Protein AF-A0A2D7XFM3-F1 (afdb_monomer)

Foldseek 3Di:
DDADFCCPAPLNVLCVVFPVVLCVVRRRDGDDPVNLVVSLVVLVVDPDDPVSSVVSVVSSVVSHVVNVVVVVVVVVVCVPDCPVVVVVLVVLVVVLVVLVVVVCCVPPVVVDDDDPVRCVVSVVVNVVSVVCNVVSCCVVVNPDDPDD

pLDDT: mean 82.54, std 11.64, range [36.56, 93.06]

Radius of gyration: 26.4 Å; Cα contacts (8 Å, |Δi|>4): 90; chains: 1; bounding box: 52×31×71 Å

Mean predicted aligned error: 12.34 Å

Sequence (148 aa):
MMKKKFRETKVGKFLSEKAPDILNVAGELLPDAGLLGAVSKMIDESKLTPEDKAQAHAQLVELYNLEVEDRKSARLMYSSDSTVQKILATVFTIAYFALSFIMFKYFVEEDIDLGEFEISFISTIFGAMSAKVNTVVDFFFGGSAKKE
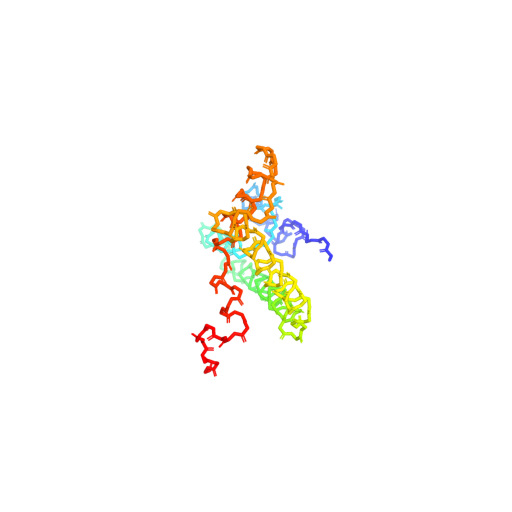
Secondary structure (DSSP, 8-state):
-PPPPGGGSHHHHHHHHH-HHHHHHHTTS---HHHHHHHHHHHHHS---HHHHHHHHHHHHHHHHHHHHHHHHHHHHHHS--HHHHHHHHHHHHHHHHHHHHHHHHHTS--S---HHHHHHHHHHHHHHHHHHHHHHHHHHT-S----

Solvent-accessible surface area (backbone atoms only — not comparable to full-atom values): 8518 Å² total; per-residue (Å²): 130,87,81,63,36,28,41,76,35,75,47,29,49,56,32,54,79,73,38,47,72,59,43,74,75,46,19,85,40,63,74,40,77,67,52,52,55,51,51,51,53,53,52,72,74,42,91,60,52,76,67,58,42,53,53,47,50,56,42,47,50,55,53,48,51,53,46,52,48,52,53,48,50,58,52,49,67,56,69,76,56,54,60,65,58,50,50,54,46,48,53,50,50,54,52,50,53,53,54,50,49,53,48,44,36,37,78,72,65,62,78,51,91,74,55,74,65,56,51,51,51,51,51,50,52,51,57,63,48,57,81,45,44,65,63,46,49,30,68,76,73,58,62,86,70,81,87,125

Structure (mmCIF, N/CA/C/O backbone):
data_AF-A0A2D7XFM3-F1
#
_entry.id   AF-A0A2D7XFM3-F1
#
loop_
_atom_site.group_PDB
_atom_site.id
_atom_site.type_symbol
_atom_site.label_atom_id
_atom_site.label_alt_id
_atom_site.label_comp_id
_atom_site.label_asym_id
_atom_site.label_entity_id
_atom_site.label_seq_id
_atom_site.pdbx_PDB_ins_code
_atom_site.Cartn_x
_atom_site.Cartn_y
_atom_site.Cartn_z
_atom_site.occupancy
_atom_site.B_iso_or_equiv
_atom_site.auth_seq_id
_atom_site.auth_comp_id
_atom_site.auth_asym_id
_atom_site.auth_atom_id
_atom_site.pdbx_PDB_model_num
ATOM 1 N N . MET A 1 1 ? -14.516 12.045 5.358 1.00 47.25 1 MET A N 1
ATOM 2 C CA . MET A 1 1 ? -14.615 12.761 6.653 1.00 47.25 1 MET A CA 1
ATOM 3 C C . MET A 1 1 ? -13.508 12.269 7.571 1.00 47.25 1 MET A C 1
ATOM 5 O O . MET A 1 1 ? -13.145 11.105 7.471 1.00 47.25 1 MET A O 1
ATOM 9 N N . MET A 1 2 ? -12.967 13.124 8.440 1.00 58.31 2 MET A N 1
ATOM 10 C CA . MET A 1 2 ? -11.969 12.713 9.435 1.00 58.31 2 MET A CA 1
ATOM 11 C C . MET A 1 2 ? -12.620 11.758 10.448 1.00 58.31 2 MET A C 1
ATOM 13 O O . MET A 1 2 ? -13.646 12.105 11.036 1.00 58.31 2 MET A O 1
ATOM 17 N N . LYS A 1 3 ? -12.071 10.545 10.613 1.00 75.19 3 LYS A N 1
ATOM 18 C CA . LYS A 1 3 ? -12.574 9.581 11.605 1.00 75.19 3 LYS A CA 1
ATOM 19 C C . LYS A 1 3 ? -12.341 10.151 13.004 1.00 75.19 3 LYS A C 1
ATOM 21 O O . LYS A 1 3 ? -11.241 10.602 13.314 1.00 7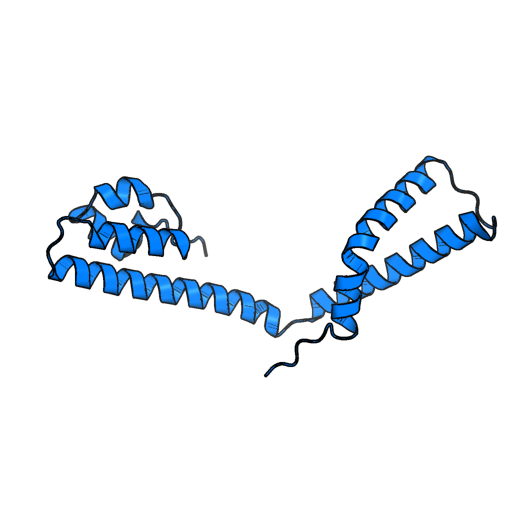5.19 3 LYS A O 1
ATOM 26 N N . LYS A 1 4 ? -13.392 10.158 13.825 1.00 86.50 4 LYS A N 1
ATOM 27 C CA . LYS A 1 4 ? -13.317 10.605 15.221 1.00 86.50 4 LYS A CA 1
ATOM 28 C C . LYS A 1 4 ? -12.485 9.616 16.033 1.00 86.50 4 LYS A C 1
ATOM 30 O O . LYS A 1 4 ? -12.529 8.414 15.763 1.00 86.50 4 LYS A O 1
ATOM 35 N N . LYS A 1 5 ? -11.758 10.116 17.031 1.00 90.56 5 LYS A N 1
ATOM 36 C CA . LYS A 1 5 ? -11.037 9.264 17.989 1.00 90.56 5 LYS A CA 1
ATOM 37 C C . LYS A 1 5 ? -12.025 8.407 18.775 1.00 90.56 5 LYS A C 1
ATOM 39 O O . LYS A 1 5 ? -13.166 8.821 18.990 1.00 90.56 5 LYS A O 1
ATOM 44 N N . PHE A 1 6 ? -11.592 7.241 19.247 1.00 90.62 6 PHE A N 1
ATOM 45 C CA . PHE A 1 6 ? -12.454 6.317 19.984 1.00 90.62 6 PHE A CA 1
ATOM 46 C C . PHE A 1 6 ? -13.135 6.990 21.185 1.00 90.62 6 PHE A C 1
ATOM 48 O O . PHE A 1 6 ? -14.339 6.829 21.370 1.00 90.62 6 PHE A O 1
ATOM 55 N N . ARG A 1 7 ? -12.415 7.835 21.936 1.00 90.38 7 ARG A N 1
ATOM 56 C CA . ARG A 1 7 ? -12.953 8.605 23.076 1.00 90.38 7 ARG A CA 1
ATOM 57 C C . ARG A 1 7 ? -14.143 9.505 22.719 1.00 90.38 7 ARG A C 1
ATOM 59 O O . ARG A 1 7 ? -14.991 9.769 23.564 1.00 90.38 7 ARG A O 1
ATOM 66 N N . GLU A 1 8 ? -14.228 9.972 21.479 1.00 88.81 8 GLU A N 1
ATOM 67 C CA . GLU A 1 8 ? -15.294 10.869 21.019 1.00 88.81 8 GLU A CA 1
ATOM 68 C C . GLU A 1 8 ? -16.554 10.120 20.557 1.00 88.81 8 GLU A C 1
ATOM 70 O O . GLU A 1 8 ? -17.591 10.743 20.302 1.00 88.81 8 GLU A O 1
ATOM 75 N N . THR A 1 9 ? -16.476 8.792 20.430 1.00 89.00 9 THR A N 1
ATOM 76 C CA . THR A 1 9 ? -17.603 7.940 20.031 1.00 89.00 9 THR A CA 1
ATOM 77 C C . THR A 1 9 ? -18.628 7.807 21.159 1.00 89.00 9 THR A C 1
ATOM 79 O O . THR A 1 9 ? -18.331 8.089 22.320 1.00 89.00 9 THR A O 1
ATOM 82 N N . LYS A 1 10 ? -19.852 7.364 20.836 1.00 87.94 10 LYS A N 1
ATOM 83 C CA . LYS A 1 10 ? -20.895 7.109 21.849 1.00 87.94 10 LYS A CA 1
ATOM 84 C C . LYS A 1 10 ? -20.390 6.137 22.926 1.00 87.94 10 LYS A C 1
ATOM 86 O O . LYS A 1 10 ? -20.479 6.451 24.109 1.00 87.94 10 LYS A O 1
ATOM 91 N N . VAL A 1 11 ? -19.766 5.035 22.495 1.00 88.25 11 VAL A N 1
ATOM 92 C CA . VAL A 1 11 ? -19.195 4.028 23.397 1.00 88.25 11 VAL A CA 1
ATOM 93 C C . VAL A 1 11 ? -17.985 4.558 24.158 1.00 88.25 11 VAL A C 1
ATOM 95 O O . VAL A 1 11 ? -17.855 4.298 25.347 1.00 88.25 11 VAL A O 1
ATOM 98 N N . GLY A 1 12 ? -17.143 5.379 23.526 1.00 88.00 12 GLY A N 1
ATOM 99 C CA . GLY A 1 12 ? -16.026 6.031 24.203 1.00 88.00 12 GLY A CA 1
ATOM 100 C C . GLY A 1 12 ? -16.488 6.947 25.333 1.00 88.00 12 GLY A C 1
ATOM 101 O O . GLY A 1 12 ? -15.967 6.862 26.440 1.00 88.00 12 GLY A O 1
ATOM 102 N N . LYS A 1 13 ? -17.521 7.763 25.097 1.00 89.69 13 LYS A N 1
ATOM 103 C CA . LYS A 1 13 ? -18.123 8.611 26.136 1.00 89.69 13 LYS A CA 1
ATOM 104 C C . LYS A 1 13 ? -18.764 7.784 27.249 1.00 89.69 13 LYS A C 1
ATOM 106 O O . LYS A 1 13 ? -18.538 8.081 28.415 1.00 89.69 13 LYS A O 1
ATOM 111 N N . PHE A 1 14 ? -19.484 6.717 26.910 1.00 88.62 14 PHE A N 1
ATOM 112 C CA . PHE A 1 14 ? -20.058 5.804 27.903 1.00 88.62 14 PHE A CA 1
ATOM 113 C C . PHE A 1 14 ? -18.979 5.160 28.792 1.00 88.62 14 PHE A C 1
ATOM 115 O O . PHE A 1 14 ? -19.081 5.157 30.018 1.00 88.62 14 PHE A O 1
ATOM 122 N N . LEU A 1 15 ? -17.890 4.683 28.184 1.00 87.75 15 LEU A N 1
ATOM 123 C CA . LEU A 1 15 ? -16.766 4.089 28.906 1.00 87.75 15 LEU A CA 1
ATOM 124 C C . LEU A 1 15 ? -15.934 5.124 29.674 1.00 87.75 15 LEU A C 1
ATOM 126 O O . LEU A 1 15 ? -15.258 4.751 30.625 1.00 87.75 15 LEU A O 1
ATOM 130 N N . SER A 1 16 ? -16.006 6.414 29.332 1.00 85.62 16 SER A N 1
ATOM 131 C CA . SER A 1 16 ? -15.302 7.469 30.076 1.00 85.62 16 SER A CA 1
ATOM 132 C C . SER A 1 16 ? -15.783 7.610 31.521 1.00 85.62 16 SER A C 1
ATOM 134 O O . SER A 1 16 ? -14.983 7.902 32.405 1.00 85.62 16 SER A O 1
ATOM 136 N N . GLU A 1 17 ? -17.068 7.345 31.765 1.00 84.44 17 GLU A N 1
ATOM 137 C CA . GLU A 1 17 ? -17.685 7.449 33.091 1.00 84.44 17 GLU A CA 1
ATOM 138 C C . GLU A 1 17 ? -17.566 6.143 33.884 1.00 84.44 17 GLU A C 1
ATOM 140 O O . GLU A 1 17 ? -17.455 6.157 35.108 1.00 84.44 17 GLU A O 1
ATOM 145 N N . LYS A 1 18 ? -17.601 5.005 33.184 1.00 85.44 18 LYS A N 1
ATOM 146 C CA . LYS A 1 18 ? -17.774 3.679 33.792 1.00 85.44 18 LYS A CA 1
ATOM 147 C C . LYS A 1 18 ? -16.502 2.826 33.806 1.00 85.44 18 LYS A C 1
ATOM 149 O O . LYS A 1 18 ? -16.348 1.978 34.680 1.00 85.44 18 LYS A O 1
ATOM 154 N N . ALA A 1 19 ? -15.600 3.033 32.849 1.00 86.12 19 ALA A N 1
ATOM 155 C CA . ALA A 1 19 ? -14.372 2.257 32.679 1.00 86.12 19 ALA A CA 1
ATOM 156 C C . ALA A 1 19 ? -13.231 3.124 32.094 1.00 86.12 19 ALA A C 1
ATOM 158 O O . ALA A 1 19 ? -12.786 2.892 30.961 1.00 86.12 19 ALA A O 1
ATOM 159 N N . PRO A 1 20 ? -12.731 4.121 32.852 1.00 86.31 20 PRO A N 1
ATOM 160 C CA . PRO A 1 20 ? -11.717 5.061 32.367 1.00 86.31 20 PRO A CA 1
ATOM 161 C C . PRO A 1 20 ? -10.403 4.372 31.965 1.00 86.31 20 PRO A C 1
ATOM 163 O O . PRO A 1 20 ? -9.727 4.835 31.047 1.00 86.31 20 PRO A O 1
ATOM 166 N N . ASP A 1 21 ? -10.076 3.227 32.572 1.00 87.88 21 ASP A N 1
ATOM 167 C CA . ASP A 1 21 ? -8.884 2.435 32.244 1.00 87.88 21 ASP A CA 1
ATOM 168 C C . ASP A 1 21 ? -8.874 1.966 30.782 1.00 87.88 21 ASP A C 1
ATOM 170 O O . ASP A 1 21 ? -7.834 1.983 30.123 1.00 87.88 21 ASP A O 1
ATOM 174 N N . ILE A 1 22 ? -10.046 1.632 30.229 1.00 87.25 22 ILE A N 1
ATOM 175 C CA . ILE A 1 22 ? -10.189 1.242 28.821 1.00 87.25 22 ILE A CA 1
ATOM 176 C C . ILE A 1 22 ? -9.910 2.447 27.912 1.00 87.25 22 ILE A C 1
ATOM 178 O O . ILE A 1 22 ? -9.243 2.321 26.884 1.00 87.25 22 ILE A O 1
ATOM 182 N N . LEU A 1 23 ? -10.357 3.644 28.305 1.00 88.25 23 LEU A N 1
ATOM 183 C CA . LEU A 1 23 ? -10.104 4.877 27.558 1.00 88.25 23 LEU A CA 1
ATOM 184 C C . LEU A 1 23 ? -8.666 5.387 27.645 1.00 88.25 23 LEU A C 1
ATOM 186 O O . LEU A 1 23 ? -8.245 6.128 26.751 1.00 88.25 23 LEU A O 1
ATOM 190 N N . ASN A 1 24 ? -7.925 5.024 28.685 1.00 87.00 24 ASN A N 1
ATOM 191 C CA . ASN A 1 24 ? -6.505 5.346 28.781 1.00 87.00 24 ASN A CA 1
ATOM 192 C C . ASN A 1 24 ? -5.689 4.564 27.744 1.00 87.00 24 ASN A C 1
ATOM 194 O O . ASN A 1 24 ? -4.711 5.087 27.218 1.00 87.00 24 ASN A O 1
ATOM 198 N N . VAL A 1 25 ? -6.130 3.350 27.401 1.00 86.25 25 VAL A N 1
ATOM 199 C CA . VAL A 1 25 ? -5.475 2.493 26.402 1.00 86.25 25 VAL A CA 1
ATOM 200 C C . VAL A 1 25 ? -5.981 2.781 24.986 1.00 86.25 25 VAL A C 1
ATOM 202 O O . VAL A 1 25 ? -5.189 2.936 24.061 1.00 86.25 25 VAL A O 1
ATOM 205 N N . ALA A 1 26 ? -7.299 2.870 24.802 1.00 87.88 26 ALA A N 1
ATOM 206 C CA . ALA A 1 26 ? -7.921 2.930 23.478 1.00 87.88 26 ALA A CA 1
ATOM 207 C C . ALA A 1 26 ? -8.314 4.345 23.020 1.00 87.88 26 ALA A C 1
ATOM 209 O O . ALA A 1 26 ? -8.598 4.553 21.844 1.00 87.88 26 ALA A O 1
ATOM 210 N N . GLY A 1 27 ? -8.373 5.327 23.925 1.00 85.88 27 GLY A N 1
ATOM 211 C CA . GLY A 1 27 ? -9.113 6.574 23.699 1.00 85.88 27 GLY A CA 1
ATOM 212 C C . GLY A 1 27 ? -8.592 7.466 22.572 1.00 85.88 27 GLY A C 1
ATOM 213 O O . GLY A 1 27 ? -9.398 8.096 21.886 1.00 85.88 27 GLY A O 1
ATOM 214 N N . GLU A 1 28 ? -7.275 7.511 22.368 1.00 89.12 28 GLU A N 1
ATOM 215 C CA . GLU A 1 28 ? -6.639 8.336 21.328 1.00 89.12 28 GLU A CA 1
ATOM 216 C C . GLU A 1 28 ? -6.597 7.653 19.954 1.00 89.12 28 GLU A C 1
ATOM 218 O O . GLU A 1 28 ? -6.321 8.308 18.946 1.00 89.12 28 GLU A O 1
ATOM 223 N N . LEU A 1 29 ? -6.875 6.349 19.907 1.00 89.69 29 LEU A N 1
ATOM 224 C CA . LEU A 1 29 ? -6.801 5.545 18.696 1.00 89.69 29 LEU A CA 1
ATOM 225 C C . LEU A 1 29 ? -8.073 5.691 17.855 1.00 89.69 29 LEU A C 1
ATOM 227 O O . LEU A 1 29 ? -9.147 6.067 18.337 1.00 89.69 29 LEU A O 1
ATOM 231 N N . LEU A 1 30 ? -7.941 5.403 16.562 1.00 87.56 30 LEU A N 1
ATOM 232 C CA . LEU A 1 30 ? -9.077 5.373 15.650 1.00 87.56 30 LEU A CA 1
ATOM 233 C C . LEU A 1 30 ? -9.854 4.061 15.820 1.00 87.56 30 LEU A C 1
ATOM 235 O O . LEU A 1 30 ? -9.230 3.016 15.992 1.00 87.56 30 LEU A O 1
ATOM 239 N N . PRO A 1 31 ? -11.196 4.093 15.738 1.00 85.50 31 PRO A N 1
ATOM 240 C CA . PRO A 1 31 ? -12.020 2.895 15.822 1.00 85.50 31 PRO A CA 1
ATOM 241 C C . PRO A 1 31 ? -11.843 2.047 14.559 1.00 85.50 31 PRO A C 1
ATOM 243 O O . PRO A 1 31 ? -12.531 2.247 13.558 1.00 85.50 31 PRO A O 1
ATOM 246 N N . ASP A 1 32 ? -10.888 1.124 14.604 1.00 86.81 32 ASP A N 1
ATOM 247 C CA . ASP A 1 32 ? -10.681 0.087 13.601 1.00 86.81 32 ASP A CA 1
ATOM 248 C C . ASP A 1 32 ? -11.067 -1.296 14.150 1.00 86.81 32 ASP A C 1
ATOM 250 O O . ASP A 1 32 ? -11.235 -1.496 15.354 1.00 86.81 32 ASP A O 1
ATOM 254 N N . ALA A 1 33 ? -11.231 -2.275 13.259 1.00 82.75 33 ALA A N 1
ATOM 255 C CA . ALA A 1 33 ? -11.629 -3.628 13.649 1.00 82.75 33 ALA A CA 1
ATOM 256 C C . ALA A 1 33 ? -10.713 -4.268 14.720 1.00 82.75 33 ALA A C 1
ATOM 258 O O . ALA A 1 33 ? -11.192 -5.056 15.536 1.00 82.75 33 ALA A O 1
ATOM 259 N N . GLY A 1 34 ? -9.417 -3.932 14.732 1.00 86.31 34 GLY A N 1
ATOM 260 C CA . GLY A 1 34 ? -8.463 -4.450 15.715 1.00 86.31 34 GLY A CA 1
ATOM 261 C C . GLY A 1 34 ? -8.694 -3.859 17.105 1.00 86.31 34 GLY A C 1
ATOM 262 O O . GLY A 1 34 ? -8.813 -4.599 18.083 1.00 86.31 34 GLY A O 1
ATOM 263 N N . LEU A 1 35 ? -8.831 -2.535 17.182 1.00 89.12 35 LEU A N 1
ATOM 264 C CA . LEU A 1 35 ? -9.123 -1.808 18.408 1.00 89.12 35 LEU A CA 1
ATOM 265 C C . LEU A 1 35 ? -10.472 -2.217 18.991 1.00 89.12 35 LEU A C 1
ATOM 267 O O . LEU A 1 35 ? -10.556 -2.495 20.182 1.00 89.12 35 LEU A O 1
ATOM 271 N N . LEU A 1 36 ? -11.522 -2.288 18.169 1.00 89.81 36 LEU A N 1
ATOM 272 C CA . LEU A 1 36 ? -12.862 -2.659 18.632 1.00 89.81 36 LEU A CA 1
ATOM 273 C C . LEU A 1 36 ? -12.881 -4.079 19.217 1.00 89.81 36 LEU A C 1
ATOM 275 O O . LEU A 1 36 ? -13.494 -4.303 20.260 1.00 89.81 36 LEU A O 1
ATOM 279 N N . GLY A 1 37 ? -12.149 -5.018 18.606 1.00 89.31 37 GLY A N 1
ATOM 280 C CA . GLY A 1 37 ? -11.979 -6.370 19.141 1.00 89.31 37 GLY A CA 1
ATOM 281 C C . GLY A 1 37 ? -11.194 -6.409 20.457 1.00 89.31 37 GLY A C 1
ATOM 282 O O . GLY A 1 37 ? -11.541 -7.173 21.358 1.00 89.31 37 GLY A O 1
ATOM 283 N N . ALA A 1 38 ? -10.164 -5.572 20.604 1.00 90.88 38 ALA A N 1
ATOM 284 C CA . ALA A 1 38 ? -9.423 -5.447 21.858 1.00 90.88 38 ALA A CA 1
ATOM 285 C C . ALA A 1 38 ? -10.290 -4.837 22.972 1.00 90.88 38 ALA A C 1
ATOM 287 O O . ALA A 1 38 ? -10.362 -5.391 24.066 1.00 90.88 38 ALA A O 1
ATOM 288 N N . VAL A 1 39 ? -11.013 -3.753 22.678 1.00 90.50 39 VAL A N 1
ATOM 289 C CA . VAL A 1 39 ? -11.913 -3.090 23.632 1.00 90.50 39 VAL A CA 1
ATOM 290 C C . VAL A 1 39 ? -13.050 -4.018 24.065 1.00 90.50 39 VAL A C 1
ATOM 292 O O . VAL A 1 39 ? -13.384 -4.035 25.246 1.00 90.50 39 VAL A O 1
ATOM 295 N N . SER A 1 40 ? -13.589 -4.842 23.159 1.00 90.56 40 SER A N 1
ATOM 296 C CA . SER A 1 40 ? -14.573 -5.883 23.495 1.00 90.56 40 SER A CA 1
ATOM 297 C C . SER A 1 40 ? -14.068 -6.799 24.613 1.00 90.56 40 SER A C 1
ATOM 299 O O . SER A 1 40 ? -14.759 -6.985 25.610 1.00 90.56 40 SER A O 1
ATOM 301 N N . LYS A 1 41 ? -12.835 -7.310 24.493 1.00 92.62 41 LYS A N 1
ATOM 302 C CA . LYS A 1 41 ? -12.229 -8.171 25.523 1.00 92.62 41 LYS A CA 1
ATOM 303 C C . LYS A 1 41 ? -12.005 -7.426 26.838 1.00 92.62 41 LYS A C 1
ATOM 305 O O . LYS A 1 41 ? -12.269 -7.964 27.907 1.00 92.62 41 LYS A O 1
ATOM 310 N N . MET A 1 42 ? -11.573 -6.166 26.768 1.00 90.06 42 MET A N 1
ATOM 311 C CA . MET A 1 42 ? -11.373 -5.339 27.963 1.00 90.06 42 MET A CA 1
ATOM 312 C C . MET A 1 42 ? -12.689 -5.058 28.702 1.00 90.06 42 MET A C 1
ATOM 314 O O . MET A 1 42 ? -12.701 -4.997 29.929 1.00 90.06 42 MET A O 1
ATOM 318 N N . ILE A 1 43 ? -13.808 -4.909 27.984 1.00 89.50 43 ILE A N 1
ATOM 319 C CA . ILE A 1 43 ? -15.141 -4.788 28.591 1.00 89.50 43 ILE A CA 1
ATOM 320 C C . ILE A 1 43 ? -15.527 -6.093 29.289 1.00 89.50 43 ILE A C 1
ATOM 322 O O . ILE A 1 43 ? -16.022 -6.048 30.418 1.00 89.50 43 ILE A O 1
ATOM 326 N N . ASP A 1 44 ? -15.261 -7.244 28.671 1.00 89.50 44 ASP A N 1
ATOM 327 C CA . ASP A 1 44 ? -15.553 -8.553 29.266 1.00 89.50 44 ASP A CA 1
ATOM 328 C C . ASP A 1 44 ? -14.790 -8.768 30.580 1.00 89.50 44 ASP A C 1
ATOM 330 O O . ASP A 1 44 ? -15.380 -9.210 31.569 1.00 89.50 44 ASP A O 1
ATOM 334 N N . GLU A 1 45 ? -13.521 -8.361 30.631 1.00 87.81 45 GLU A N 1
ATOM 335 C CA . GLU A 1 45 ? -12.645 -8.463 31.808 1.00 87.81 45 GLU A CA 1
ATOM 336 C C . GLU A 1 45 ? -12.881 -7.359 32.858 1.00 87.81 45 GLU A C 1
ATOM 338 O O . GLU A 1 45 ? -12.423 -7.460 33.999 1.00 87.81 45 GLU A O 1
ATOM 343 N N . SER A 1 46 ? -13.619 -6.303 32.507 1.00 87.44 46 SER A N 1
ATOM 344 C CA . SER A 1 46 ? -13.883 -5.179 33.408 1.00 87.44 46 SER A CA 1
ATOM 345 C C . SER A 1 46 ? -14.842 -5.533 34.555 1.00 87.44 46 SER A C 1
ATOM 347 O O . SER A 1 46 ? -15.639 -6.475 34.488 1.00 87.44 46 SER A O 1
ATOM 349 N N . LYS A 1 47 ? -14.824 -4.707 35.610 1.00 88.19 47 LYS A N 1
ATOM 350 C CA . LYS A 1 47 ? -15.721 -4.811 36.777 1.00 88.19 47 LYS A CA 1
ATOM 351 C C . LYS A 1 47 ? -17.099 -4.156 36.565 1.00 88.19 47 LYS A C 1
ATOM 353 O O . LYS A 1 47 ? -17.797 -3.888 37.539 1.00 88.19 47 LYS A O 1
ATOM 358 N N . LEU A 1 48 ? -17.472 -3.865 35.317 1.00 85.81 48 LEU A N 1
ATOM 359 C CA . LEU A 1 48 ? -18.779 -3.302 34.967 1.00 85.81 48 LEU A CA 1
ATOM 360 C C . LEU A 1 48 ? -19.923 -4.248 35.361 1.00 85.81 48 LEU A C 1
ATOM 362 O O . LEU A 1 48 ? -19.748 -5.471 35.381 1.00 85.81 48 LEU A O 1
ATOM 366 N N . THR A 1 49 ? -21.103 -3.686 35.633 1.00 89.50 49 THR A N 1
ATOM 367 C CA . THR A 1 49 ? -22.315 -4.488 35.844 1.00 89.50 49 THR A CA 1
ATOM 368 C C . THR A 1 49 ? -22.699 -5.226 34.556 1.00 89.50 49 THR A C 1
ATOM 370 O O . THR A 1 49 ? -22.330 -4.785 33.461 1.00 89.50 49 THR A O 1
ATOM 373 N N . PRO A 1 50 ? -23.437 -6.346 34.643 1.00 87.75 50 PRO A N 1
ATOM 374 C CA . PRO A 1 50 ? -23.909 -7.065 33.460 1.00 87.75 50 PRO A CA 1
ATOM 375 C C . PRO A 1 50 ? -24.678 -6.167 32.480 1.00 87.75 50 PRO A C 1
ATOM 377 O O . PRO A 1 50 ? -24.493 -6.277 31.268 1.00 87.75 50 PRO A O 1
ATOM 380 N N . GLU A 1 51 ? -25.481 -5.237 33.000 1.00 88.62 51 GLU A N 1
ATOM 381 C CA . GLU A 1 51 ? -26.232 -4.260 32.211 1.00 88.62 51 GLU A CA 1
ATOM 382 C C . GLU A 1 51 ? -25.306 -3.280 31.476 1.00 88.62 51 GLU A C 1
ATOM 384 O O . GLU A 1 51 ? -25.460 -3.074 30.270 1.00 88.62 51 GLU A O 1
ATOM 389 N N . ASP A 1 52 ? -24.301 -2.726 32.166 1.00 88.12 52 ASP A N 1
ATOM 390 C CA . ASP A 1 52 ? -23.343 -1.788 31.568 1.00 88.12 52 ASP A CA 1
ATOM 391 C C . ASP A 1 52 ? -22.479 -2.483 30.494 1.00 88.12 52 ASP A C 1
ATOM 393 O O . ASP A 1 52 ? -22.183 -1.887 29.454 1.00 88.12 52 ASP A O 1
ATOM 397 N N . LYS A 1 53 ? -22.121 -3.763 30.693 1.00 89.06 53 LYS A N 1
ATOM 398 C CA . LYS A 1 53 ? -21.418 -4.572 29.678 1.00 89.06 53 LYS A CA 1
ATOM 399 C C . LYS A 1 53 ? -22.276 -4.793 28.439 1.00 89.06 53 LYS A C 1
ATOM 401 O O . LYS A 1 53 ? -21.795 -4.589 27.326 1.00 89.06 53 LYS A O 1
ATOM 406 N N . ALA A 1 54 ? -23.539 -5.179 28.616 1.00 89.38 54 ALA A N 1
ATOM 407 C CA . ALA A 1 54 ? -24.459 -5.395 27.502 1.00 89.38 54 ALA A CA 1
ATOM 408 C C . ALA A 1 54 ? -24.649 -4.113 26.675 1.00 89.38 54 ALA A C 1
ATOM 410 O O . ALA A 1 54 ? -24.613 -4.150 25.443 1.00 89.38 54 ALA A O 1
ATOM 411 N N . GLN A 1 55 ? -24.774 -2.964 27.346 1.00 90.19 55 GLN A N 1
ATOM 412 C CA . GLN A 1 55 ? -24.886 -1.66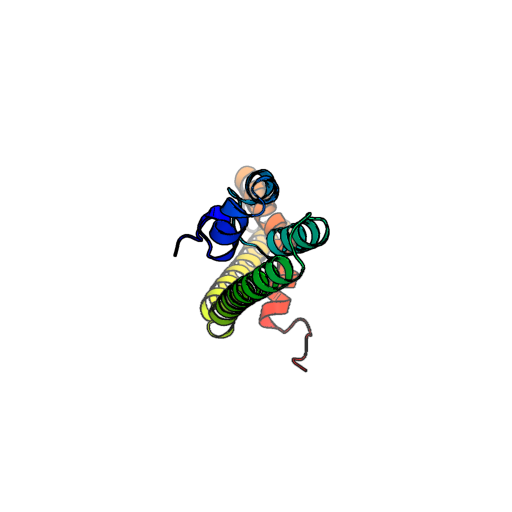8 26.686 1.00 90.19 55 GLN A CA 1
ATOM 413 C C . GLN A 1 55 ? -23.601 -1.275 25.938 1.00 90.19 55 GLN A C 1
ATOM 415 O O . GLN A 1 55 ? -23.681 -0.815 24.796 1.00 90.19 55 GLN A O 1
ATOM 420 N N . ALA A 1 56 ? -22.422 -1.472 26.537 1.00 89.69 56 ALA A N 1
ATOM 421 C CA . ALA A 1 56 ? -21.148 -1.189 25.877 1.00 89.69 56 ALA A CA 1
ATOM 422 C C . ALA A 1 56 ? -20.938 -2.068 24.632 1.00 89.69 56 ALA A C 1
ATOM 424 O O . ALA A 1 56 ? -20.532 -1.564 23.584 1.00 89.69 56 ALA A O 1
ATOM 425 N N . HIS A 1 57 ? -21.285 -3.356 24.720 1.00 91.06 57 HIS A N 1
ATOM 426 C CA . HIS A 1 57 ? -21.226 -4.295 23.598 1.00 91.06 57 HIS A CA 1
ATOM 427 C C . HIS A 1 57 ? -22.172 -3.914 22.466 1.00 91.06 57 HIS A C 1
ATOM 429 O O . HIS A 1 57 ? -21.757 -3.887 21.309 1.00 91.06 57 HIS A O 1
ATOM 435 N N . ALA A 1 58 ? -23.416 -3.542 22.776 1.00 92.00 58 ALA A N 1
ATOM 436 C CA . ALA A 1 58 ? -24.367 -3.098 21.759 1.00 92.00 58 ALA A CA 1
ATOM 437 C C . ALA A 1 58 ? -23.833 -1.888 20.968 1.00 92.00 58 ALA A C 1
ATOM 439 O O . ALA A 1 58 ? -23.908 -1.860 19.738 1.00 92.00 58 ALA A O 1
ATOM 440 N N . GLN A 1 59 ? -23.228 -0.916 21.659 1.00 90.12 59 GLN A N 1
ATOM 441 C CA . GLN A 1 59 ? -22.650 0.267 21.014 1.00 90.12 59 GLN A CA 1
ATOM 442 C C . GLN A 1 59 ? -21.349 -0.038 20.253 1.00 90.12 59 GLN A C 1
ATOM 444 O O . GLN A 1 59 ? -21.096 0.568 19.210 1.00 90.12 59 GLN A O 1
ATOM 449 N N . LEU A 1 60 ? -20.528 -0.977 20.735 1.00 90.69 60 LEU A N 1
ATOM 450 C CA . LEU A 1 60 ? -19.362 -1.474 19.998 1.00 90.69 60 LEU A CA 1
ATOM 451 C C . LEU A 1 60 ? -19.767 -2.155 18.689 1.00 90.69 60 LEU A C 1
ATOM 453 O O . LEU A 1 60 ? -19.121 -1.930 17.670 1.00 90.69 60 LEU A O 1
ATOM 457 N N . VAL A 1 61 ? -20.835 -2.957 18.704 1.00 90.44 61 VAL A N 1
ATOM 458 C CA . VAL A 1 61 ? -21.354 -3.639 17.511 1.00 90.44 61 VAL A CA 1
ATOM 459 C C . VAL A 1 61 ? -21.899 -2.634 16.493 1.00 90.44 61 VAL A C 1
ATOM 461 O O . VAL A 1 61 ? -21.606 -2.764 15.307 1.00 90.44 61 VAL A O 1
ATOM 464 N N . GLU A 1 62 ? -22.621 -1.593 16.929 1.00 90.50 62 GLU A N 1
ATOM 465 C CA . GLU A 1 62 ? -23.044 -0.485 16.050 1.00 90.50 62 GLU A CA 1
ATOM 466 C C . GLU A 1 62 ? -21.829 0.167 15.367 1.00 90.50 62 GLU A C 1
ATOM 468 O O . GLU A 1 62 ? -21.813 0.356 14.149 1.00 90.50 62 GLU A O 1
ATOM 473 N N . LEU A 1 63 ? -20.778 0.456 16.141 1.00 87.94 63 LEU A N 1
ATOM 474 C CA . LEU A 1 63 ? -19.553 1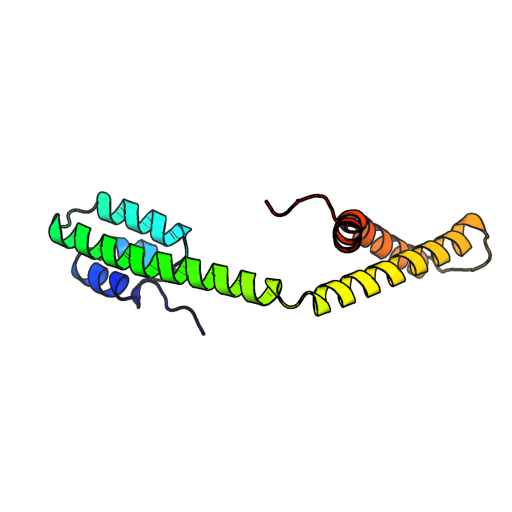.074 15.637 1.00 87.94 63 LEU A CA 1
ATOM 475 C C . LEU A 1 63 ? -18.772 0.149 14.689 1.00 87.94 63 LEU A C 1
ATOM 477 O O . LEU A 1 63 ? -18.234 0.613 13.685 1.00 87.94 63 LEU A O 1
ATOM 481 N N . TYR A 1 64 ? -18.745 -1.153 14.977 1.00 87.94 64 TYR A N 1
ATOM 482 C CA . TYR A 1 64 ? -18.150 -2.166 14.110 1.00 87.94 64 TYR A CA 1
ATOM 483 C C . TYR A 1 64 ? -18.902 -2.288 12.781 1.00 87.94 64 TYR A C 1
ATOM 485 O O . TYR A 1 64 ? -18.278 -2.323 11.725 1.00 87.94 64 TYR A O 1
ATOM 493 N N . ASN A 1 65 ? -20.236 -2.284 12.805 1.00 88.31 65 ASN A N 1
ATOM 494 C CA . ASN A 1 65 ? -21.042 -2.333 11.586 1.00 88.31 65 ASN A CA 1
ATOM 495 C C . ASN A 1 65 ? -20.779 -1.118 10.690 1.00 88.31 65 ASN A C 1
ATOM 497 O O . ASN A 1 65 ? -20.578 -1.289 9.490 1.00 88.31 65 ASN A O 1
ATOM 501 N N . LEU A 1 66 ? -20.688 0.083 11.272 1.00 86.56 66 LEU A N 1
ATOM 502 C CA . LEU A 1 66 ? -20.311 1.299 10.543 1.00 86.56 66 LEU A CA 1
ATOM 503 C C . LEU A 1 66 ? -18.903 1.199 9.933 1.00 86.56 66 LEU A C 1
ATOM 505 O O . LEU A 1 66 ? -18.682 1.641 8.808 1.00 86.56 66 LEU A O 1
ATOM 509 N N . GLU A 1 67 ? -17.947 0.605 10.648 1.00 83.44 67 GLU A N 1
ATOM 510 C CA . GLU A 1 67 ? -16.588 0.373 10.146 1.00 83.44 67 GLU A CA 1
ATOM 511 C C . GLU A 1 67 ? -16.572 -0.601 8.960 1.00 83.44 67 GLU A C 1
ATOM 513 O O . GLU A 1 67 ? -15.929 -0.343 7.939 1.00 83.44 67 GLU A O 1
ATOM 518 N N . VAL A 1 68 ? -17.345 -1.683 9.059 1.00 84.19 68 VAL A N 1
ATOM 519 C CA . VAL A 1 68 ? -17.500 -2.675 7.994 1.00 84.19 68 VAL A CA 1
ATOM 520 C C . VAL A 1 68 ? -18.202 -2.073 6.780 1.00 84.19 68 VAL A C 1
ATOM 522 O O . VAL A 1 68 ? -17.797 -2.346 5.649 1.00 84.19 68 VAL A O 1
ATOM 525 N N . GLU A 1 69 ? -19.232 -1.254 6.979 1.00 83.38 69 GLU A N 1
ATOM 526 C CA . GLU A 1 69 ? -19.914 -0.532 5.904 1.00 83.38 69 GLU A CA 1
ATOM 527 C C . GLU A 1 69 ? -18.990 0.467 5.209 1.00 83.38 69 GLU A C 1
ATOM 529 O O . GLU A 1 69 ? -18.969 0.508 3.982 1.00 83.38 69 GLU A O 1
ATOM 534 N N . ASP A 1 70 ? -18.160 1.195 5.956 1.00 78.31 70 ASP A N 1
ATOM 535 C CA . ASP A 1 70 ? -17.137 2.093 5.408 1.00 78.31 70 ASP A CA 1
ATOM 536 C C . ASP A 1 70 ? -16.086 1.318 4.588 1.00 78.31 70 ASP A C 1
ATOM 538 O O . ASP A 1 70 ? -15.708 1.714 3.486 1.00 78.31 70 ASP A O 1
ATOM 542 N N . ARG A 1 71 ? -15.669 0.130 5.048 1.00 75.12 71 ARG A N 1
ATOM 543 C CA . ARG A 1 71 ? -14.803 -0.756 4.247 1.00 75.12 71 ARG A CA 1
ATOM 544 C C . ARG A 1 71 ? -15.506 -1.283 2.999 1.00 75.12 71 ARG A C 1
ATOM 546 O O . ARG A 1 71 ? -14.870 -1.417 1.952 1.00 75.12 71 ARG A O 1
ATOM 553 N N . LYS A 1 72 ? -16.790 -1.634 3.094 1.00 73.62 72 LYS A N 1
ATOM 554 C CA . LYS A 1 72 ? -17.588 -2.100 1.950 1.00 73.62 72 LYS A CA 1
ATOM 555 C C . LYS A 1 72 ? -17.793 -0.979 0.939 1.00 73.62 72 LYS A C 1
ATOM 557 O O . LYS A 1 72 ? -17.637 -1.237 -0.249 1.00 73.62 72 LYS A O 1
ATOM 562 N N . SER A 1 73 ? -18.073 0.243 1.383 1.00 67.88 73 SER A N 1
ATOM 563 C CA . SER A 1 73 ? -18.226 1.412 0.515 1.00 67.88 73 SER A CA 1
ATOM 564 C C . SER A 1 73 ? -16.916 1.724 -0.212 1.00 67.88 73 SER A C 1
ATOM 566 O O . SER A 1 73 ? -16.936 1.913 -1.425 1.00 67.88 73 SER A O 1
ATOM 568 N N . ALA A 1 74 ? -15.770 1.632 0.474 1.00 61.53 74 ALA A N 1
ATOM 569 C CA . ALA A 1 74 ? -14.456 1.764 -0.150 1.00 61.53 74 ALA A CA 1
ATOM 570 C C . ALA A 1 74 ? -14.217 0.691 -1.226 1.00 61.53 74 ALA A C 1
ATOM 572 O O . ALA A 1 74 ? -13.746 1.005 -2.315 1.00 61.53 74 ALA A O 1
ATOM 573 N N . ARG A 1 75 ? -14.594 -0.573 -0.976 1.00 61.16 75 ARG A N 1
ATOM 574 C CA . ARG A 1 75 ? -14.521 -1.636 -2.000 1.00 61.16 75 ARG A CA 1
ATOM 575 C C . ARG A 1 75 ? -15.485 -1.387 -3.159 1.00 61.16 75 ARG A C 1
ATOM 577 O O . ARG A 1 75 ? -15.130 -1.640 -4.305 1.00 61.16 75 ARG A O 1
ATOM 584 N N . LEU A 1 76 ? -16.687 -0.884 -2.878 1.00 64.38 76 LEU A N 1
ATOM 585 C CA . LEU A 1 76 ? -17.700 -0.591 -3.890 1.00 64.38 76 LEU A CA 1
ATOM 586 C C . LEU A 1 76 ? -17.301 0.590 -4.785 1.00 64.38 76 LEU A C 1
ATOM 588 O O . LEU A 1 76 ? -17.541 0.526 -5.992 1.00 64.38 76 LEU A O 1
ATOM 592 N N . MET A 1 77 ? -16.620 1.596 -4.227 1.00 58.44 77 MET A N 1
ATOM 593 C CA . MET A 1 77 ? -16.067 2.745 -4.955 1.00 58.44 77 MET A CA 1
ATOM 594 C C . MET A 1 77 ? -15.118 2.312 -6.083 1.00 58.44 77 MET A C 1
ATOM 596 O O . MET A 1 77 ? -15.128 2.915 -7.148 1.00 58.44 77 MET A O 1
ATOM 600 N N . TYR A 1 78 ? -14.372 1.219 -5.890 1.00 53.03 78 TYR A N 1
ATOM 601 C CA . TYR A 1 78 ? -13.494 0.633 -6.915 1.00 53.03 78 TYR A CA 1
ATOM 602 C C . TYR A 1 78 ? -14.121 -0.543 -7.680 1.00 53.03 78 TYR A C 1
ATOM 604 O O . TYR A 1 78 ? -13.535 -1.040 -8.637 1.00 53.03 78 TYR A O 1
ATOM 612 N N . SER A 1 79 ? -15.305 -1.011 -7.276 1.00 59.03 79 SER A N 1
ATOM 613 C CA . SER A 1 79 ? -15.963 -2.163 -7.910 1.00 59.03 79 SER A CA 1
ATOM 614 C C . SER A 1 79 ? -16.661 -1.824 -9.228 1.00 59.03 79 SER A C 1
ATOM 616 O O . SER A 1 79 ? -16.834 -2.705 -10.068 1.00 59.03 79 SER A O 1
ATOM 618 N N . SER A 1 80 ? -17.084 -0.568 -9.397 1.00 57.69 80 SER A N 1
ATOM 619 C CA . SER A 1 80 ? -17.859 -0.121 -10.560 1.00 57.69 80 SER A CA 1
ATOM 620 C C . SER A 1 80 ? -17.002 0.578 -11.613 1.00 57.69 80 SER A C 1
ATOM 622 O O . SER A 1 80 ? -17.288 0.445 -12.801 1.00 57.69 80 SER A O 1
ATOM 624 N N . ASP A 1 81 ? -15.920 1.249 -11.209 1.00 64.44 81 ASP A N 1
ATOM 625 C CA . ASP A 1 81 ? -15.064 2.000 -12.123 1.00 64.44 81 ASP A CA 1
ATOM 626 C C . ASP A 1 81 ? -13.674 1.367 -12.275 1.00 64.44 81 ASP A C 1
ATOM 628 O O . ASP A 1 81 ? -12.696 1.718 -11.616 1.00 64.44 81 ASP A O 1
ATOM 632 N N . SER A 1 82 ? -13.590 0.407 -13.198 1.00 71.88 82 SER A N 1
ATOM 633 C CA . SER A 1 82 ? -12.318 -0.193 -13.624 1.00 71.88 82 SER A CA 1
ATOM 634 C C . SER A 1 82 ? -11.544 0.685 -14.614 1.00 71.88 82 SER A C 1
ATOM 636 O O . SER A 1 82 ? -10.502 0.258 -15.106 1.00 71.88 82 SER A O 1
ATOM 638 N N . THR A 1 83 ? -12.017 1.892 -14.942 1.00 76.88 83 THR A N 1
ATOM 639 C CA . THR A 1 83 ? -11.440 2.721 -16.012 1.00 76.88 83 THR A CA 1
ATOM 640 C C . THR A 1 83 ? -10.022 3.156 -15.681 1.00 76.88 83 THR A C 1
ATOM 642 O O . THR A 1 83 ? -9.120 2.962 -16.492 1.00 76.88 83 THR A O 1
ATOM 645 N N . VAL A 1 84 ? -9.787 3.654 -14.464 1.00 79.06 84 VAL A N 1
ATOM 646 C CA . VAL A 1 84 ? -8.441 4.046 -14.012 1.00 79.06 84 VAL A CA 1
ATOM 647 C C . VAL A 1 84 ? -7.493 2.846 -14.020 1.00 79.06 84 VAL A C 1
ATOM 649 O O . VAL A 1 84 ? -6.368 2.952 -14.503 1.00 79.06 84 VAL A O 1
ATOM 652 N N . GLN A 1 85 ? -7.956 1.680 -13.559 1.00 76.75 85 GLN A N 1
ATOM 653 C CA . GLN A 1 85 ? -7.147 0.461 -13.545 1.00 76.75 85 GLN A CA 1
ATOM 654 C C . GLN A 1 85 ? -6.825 -0.024 -14.964 1.00 76.75 85 GLN A C 1
ATOM 656 O O . GLN A 1 85 ? -5.683 -0.376 -15.237 1.00 76.75 85 GLN A O 1
ATOM 661 N N . LYS A 1 86 ? -7.791 0.040 -15.890 1.00 79.44 86 LYS A N 1
ATOM 662 C CA . LYS A 1 86 ? -7.591 -0.263 -17.315 1.00 79.44 86 LYS A CA 1
ATOM 663 C C . LYS A 1 86 ? -6.599 0.687 -17.963 1.00 79.44 86 LYS A C 1
ATOM 665 O O . LYS A 1 86 ? -5.716 0.220 -18.674 1.00 79.44 86 LYS A O 1
ATOM 670 N N . ILE A 1 87 ? -6.708 1.990 -17.705 1.00 86.06 87 ILE A N 1
ATOM 671 C CA . ILE A 1 87 ? -5.776 2.991 -18.236 1.00 86.06 87 ILE A CA 1
ATOM 672 C C . ILE A 1 87 ? -4.365 2.702 -17.726 1.00 86.06 87 ILE A C 1
ATOM 674 O O . ILE A 1 87 ? -3.452 2.549 -18.532 1.00 86.06 87 ILE A O 1
ATOM 678 N N . LEU A 1 88 ? -4.189 2.554 -16.410 1.00 83.62 88 LEU A N 1
ATOM 679 C CA . LEU A 1 88 ? -2.878 2.292 -15.811 1.00 83.62 88 LEU A CA 1
ATOM 680 C C . LEU A 1 88 ? -2.275 0.974 -16.302 1.00 83.62 88 LEU A C 1
ATOM 682 O O . LEU A 1 88 ? -1.109 0.944 -16.685 1.00 83.62 88 LEU A O 1
ATOM 686 N N . ALA A 1 89 ? -3.069 -0.096 -16.351 1.00 83.38 89 ALA A N 1
ATOM 687 C CA . ALA A 1 89 ? -2.630 -1.387 -16.864 1.00 83.38 89 ALA A CA 1
ATOM 688 C C . ALA A 1 89 ? -2.241 -1.302 -18.352 1.00 83.38 89 ALA A C 1
ATOM 690 O O . ALA A 1 89 ? -1.241 -1.890 -18.762 1.00 83.38 89 ALA A O 1
ATOM 691 N N . THR A 1 90 ? -2.981 -0.530 -19.156 1.00 85.00 90 THR A N 1
ATOM 692 C CA . THR A 1 90 ? -2.717 -0.379 -20.598 1.00 85.00 90 THR A CA 1
ATOM 693 C C . THR A 1 90 ? -1.432 0.405 -20.822 1.00 85.00 90 THR A C 1
ATOM 695 O O . THR A 1 90 ? -0.566 -0.040 -21.570 1.00 85.00 90 THR A O 1
ATOM 698 N N . VAL A 1 91 ? -1.272 1.531 -20.123 1.00 89.62 91 VAL A N 1
ATOM 699 C CA . VAL A 1 91 ? -0.054 2.350 -20.162 1.00 89.62 91 VAL A CA 1
ATOM 700 C C . VAL A 1 91 ? 1.156 1.528 -19.727 1.00 89.62 91 VAL A C 1
ATOM 702 O O . VAL A 1 91 ? 2.168 1.529 -20.423 1.00 89.62 91 VAL A O 1
ATOM 705 N N . PHE A 1 92 ? 1.037 0.780 -18.627 1.00 87.56 92 PHE A N 1
ATOM 706 C CA . PHE A 1 92 ? 2.102 -0.098 -18.149 1.00 87.56 92 PHE A CA 1
ATOM 707 C C . PHE A 1 92 ? 2.481 -1.148 -19.196 1.00 87.56 92 PHE A C 1
ATOM 709 O O . PHE A 1 92 ? 3.659 -1.351 -19.466 1.00 87.56 92 PHE A O 1
ATOM 716 N N . THR A 1 93 ? 1.488 -1.784 -19.820 1.00 85.88 93 THR A N 1
ATOM 717 C CA . THR A 1 93 ? 1.712 -2.824 -20.832 1.00 85.88 93 THR A CA 1
ATOM 718 C C . THR A 1 93 ? 2.437 -2.263 -22.051 1.00 85.88 93 THR A C 1
ATOM 720 O O . THR A 1 93 ? 3.448 -2.819 -22.473 1.00 85.88 93 THR A O 1
ATOM 723 N N . ILE A 1 94 ? 1.970 -1.131 -22.587 1.00 90.38 94 ILE A N 1
ATOM 724 C CA . ILE A 1 94 ? 2.604 -0.470 -23.736 1.00 90.38 94 ILE A CA 1
ATOM 725 C C . ILE A 1 94 ? 4.042 -0.061 -23.394 1.00 90.38 94 ILE A C 1
ATOM 727 O O . ILE A 1 94 ? 4.954 -0.341 -24.168 1.00 90.38 94 ILE A O 1
ATOM 731 N N . ALA A 1 95 ? 4.258 0.557 -22.229 1.00 90.00 95 ALA A N 1
ATOM 732 C CA . ALA A 1 95 ? 5.587 0.975 -21.789 1.00 90.00 95 ALA A CA 1
ATOM 733 C C . ALA A 1 95 ? 6.538 -0.217 -21.603 1.00 90.00 95 ALA A C 1
ATOM 735 O O . ALA A 1 95 ? 7.694 -0.144 -22.016 1.00 90.00 95 ALA A O 1
ATOM 736 N N . TYR A 1 96 ? 6.048 -1.323 -21.035 1.00 88.31 96 TYR A N 1
ATOM 737 C CA . TYR A 1 96 ? 6.825 -2.546 -20.855 1.00 88.31 96 TYR A CA 1
ATOM 738 C C . TYR A 1 96 ? 7.300 -3.107 -22.196 1.00 88.31 96 TYR A C 1
ATOM 740 O O . TYR A 1 96 ? 8.500 -3.292 -22.381 1.00 88.31 96 TYR A O 1
ATOM 748 N N . PHE A 1 97 ? 6.392 -3.289 -23.162 1.00 89.44 97 PHE A N 1
ATOM 749 C CA . PHE A 1 97 ? 6.759 -3.790 -24.488 1.00 89.44 97 PHE A CA 1
ATOM 750 C C . PHE A 1 97 ? 7.674 -2.831 -25.256 1.00 89.44 97 PHE A C 1
ATOM 752 O O . PHE A 1 97 ? 8.604 -3.289 -25.917 1.00 89.44 97 PHE A O 1
ATOM 759 N N . ALA A 1 98 ? 7.459 -1.517 -25.150 1.00 91.12 98 ALA A N 1
ATOM 760 C CA . ALA A 1 98 ? 8.327 -0.528 -25.784 1.00 91.12 98 ALA A CA 1
ATOM 761 C C . ALA A 1 98 ? 9.758 -0.580 -25.222 1.00 91.12 98 ALA A C 1
ATOM 763 O O . ALA A 1 98 ? 10.718 -0.617 -25.989 1.00 91.12 98 ALA A O 1
ATOM 764 N N . LEU A 1 99 ? 9.910 -0.648 -23.895 1.00 90.38 99 LEU A N 1
ATOM 765 C CA . LEU A 1 99 ? 11.223 -0.770 -23.256 1.00 90.38 99 LEU A CA 1
ATOM 766 C C . LEU A 1 99 ? 11.888 -2.116 -23.566 1.00 90.38 99 LEU A C 1
ATOM 768 O O . LEU A 1 99 ? 13.082 -2.142 -23.853 1.00 90.38 99 LEU A O 1
ATOM 772 N N . SER A 1 100 ? 11.128 -3.218 -23.588 1.00 88.81 100 SER A N 1
ATOM 773 C CA . SER A 1 100 ? 11.632 -4.517 -24.054 1.00 88.81 100 SER A CA 1
ATOM 774 C C . SER A 1 100 ? 12.144 -4.452 -25.488 1.00 88.81 100 SER A C 1
ATOM 776 O O . SER A 1 100 ? 13.204 -4.998 -25.777 1.00 88.81 100 SER A O 1
ATOM 778 N N . PHE A 1 101 ? 11.415 -3.779 -26.380 1.00 90.31 101 PHE A N 1
ATOM 779 C CA . PHE A 1 101 ? 11.805 -3.633 -27.778 1.00 90.31 101 PHE A CA 1
ATOM 780 C C . PHE A 1 101 ? 13.086 -2.806 -27.931 1.00 90.31 101 PHE A C 1
ATOM 782 O O . PHE A 1 101 ? 13.991 -3.222 -28.648 1.00 90.31 101 PHE A O 1
ATOM 789 N N . ILE A 1 102 ? 13.202 -1.682 -27.212 1.00 89.56 102 ILE A N 1
ATOM 790 C CA . ILE A 1 102 ? 14.435 -0.879 -27.174 1.00 89.56 102 ILE A CA 1
ATOM 791 C C . ILE A 1 102 ? 15.602 -1.741 -26.690 1.00 89.56 102 ILE A C 1
ATOM 793 O O . ILE A 1 102 ? 16.657 -1.764 -27.315 1.00 89.56 102 ILE A O 1
ATOM 797 N N . MET A 1 103 ? 15.409 -2.507 -25.616 1.00 88.81 103 MET A N 1
ATOM 798 C CA . MET A 1 103 ? 16.479 -3.348 -25.087 1.00 88.81 103 MET A CA 1
ATOM 799 C C . MET A 1 103 ? 16.865 -4.489 -26.024 1.00 88.81 103 MET A C 1
ATOM 801 O O . MET A 1 103 ? 18.044 -4.811 -26.119 1.00 88.81 103 MET A O 1
ATOM 805 N N . PHE A 1 104 ? 15.908 -5.063 -26.755 1.00 89.25 104 PHE A N 1
ATOM 806 C CA . PHE A 1 104 ? 16.185 -6.043 -27.802 1.00 89.25 104 PHE A CA 1
ATOM 807 C C . PHE A 1 104 ? 17.015 -5.430 -28.938 1.00 89.25 104 PHE A C 1
ATOM 809 O O . PHE A 1 104 ? 18.038 -5.993 -29.323 1.00 89.25 104 PHE A O 1
ATOM 816 N N . LYS A 1 105 ? 16.632 -4.239 -29.414 1.00 88.62 105 LYS A N 1
ATOM 817 C CA . LYS A 1 105 ? 17.371 -3.501 -30.447 1.00 88.62 105 LYS A CA 1
ATOM 818 C C . LYS A 1 105 ? 18.797 -3.148 -30.024 1.00 88.62 105 LYS A C 1
ATOM 820 O O . LYS A 1 105 ? 19.692 -3.199 -30.857 1.00 88.62 105 LYS A O 1
ATOM 825 N N . TYR A 1 106 ? 19.007 -2.833 -28.746 1.00 87.19 106 TYR A N 1
ATOM 826 C CA . TYR A 1 106 ? 20.335 -2.566 -28.192 1.00 87.19 106 TYR A CA 1
ATOM 827 C C . TYR A 1 106 ? 21.172 -3.844 -28.039 1.00 87.19 106 TYR A C 1
ATOM 829 O O . TYR A 1 106 ? 22.254 -3.941 -28.602 1.00 87.19 106 TYR A O 1
ATOM 837 N N . PHE A 1 107 ? 20.679 -4.835 -27.287 1.00 85.31 107 PHE A N 1
ATOM 838 C CA . PHE A 1 107 ? 21.478 -6.003 -26.895 1.00 85.31 107 PHE A CA 1
ATOM 839 C C . PHE A 1 107 ? 21.624 -7.071 -27.978 1.00 85.31 107 PHE A C 1
ATOM 841 O O . PHE A 1 107 ? 22.568 -7.853 -27.918 1.00 85.31 107 PHE A O 1
ATOM 848 N N . VAL A 1 108 ? 20.654 -7.184 -28.889 1.00 87.94 108 VAL A N 1
ATOM 849 C CA . VAL A 1 108 ? 20.602 -8.282 -29.867 1.00 87.94 108 VAL A CA 1
ATOM 850 C C . VAL A 1 108 ? 20.909 -7.787 -31.268 1.00 87.94 108 VAL A C 1
ATOM 852 O O . VAL A 1 108 ? 21.681 -8.422 -31.977 1.00 87.94 108 VAL A O 1
ATOM 855 N N . GLU A 1 109 ? 20.282 -6.685 -31.677 1.00 87.69 109 GLU A N 1
ATOM 856 C CA . GLU A 1 109 ? 20.461 -6.154 -33.032 1.00 87.69 109 GLU A CA 1
ATOM 857 C C . GLU A 1 109 ? 21.634 -5.169 -33.137 1.00 87.69 109 GLU A C 1
ATOM 859 O O . GLU A 1 109 ? 22.098 -4.927 -34.244 1.00 87.69 109 GLU A O 1
ATOM 864 N N . GLU A 1 110 ? 22.122 -4.626 -32.012 1.00 84.44 110 GLU A N 1
ATOM 865 C CA . GLU A 1 110 ? 23.168 -3.586 -31.959 1.00 84.44 110 GLU A CA 1
ATOM 866 C C . GLU A 1 110 ? 22.842 -2.349 -32.834 1.00 84.44 110 GLU A C 1
ATOM 868 O O . GLU A 1 110 ? 23.720 -1.597 -33.250 1.00 84.44 110 GLU A O 1
ATOM 873 N N . ASP A 1 111 ? 21.549 -2.116 -33.095 1.00 82.12 111 ASP A N 1
ATOM 874 C CA . ASP A 1 111 ? 21.024 -1.071 -33.991 1.00 82.12 111 ASP A CA 1
ATOM 875 C C . ASP A 1 111 ? 21.041 0.327 -33.350 1.00 82.12 111 ASP A C 1
ATOM 877 O O . ASP A 1 111 ? 20.895 1.348 -34.030 1.00 82.12 1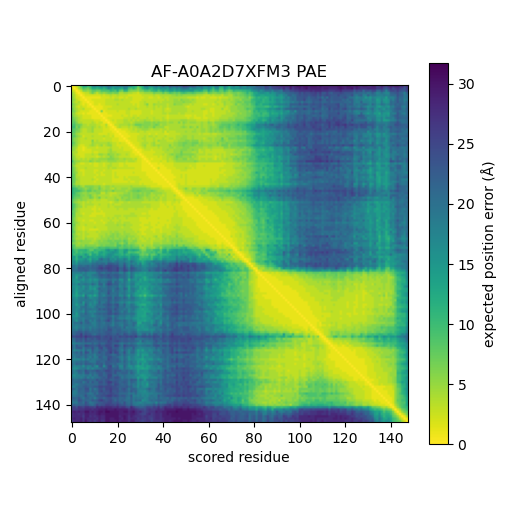11 ASP A O 1
ATOM 881 N N . ILE A 1 112 ? 21.138 0.379 -32.023 1.00 85.31 112 ILE A N 1
ATOM 882 C CA . ILE A 1 112 ? 21.096 1.609 -31.237 1.00 85.31 112 ILE A CA 1
ATOM 883 C C . ILE A 1 112 ? 22.287 1.654 -30.289 1.00 85.31 112 ILE A C 1
ATOM 885 O O . ILE A 1 112 ? 22.654 0.641 -29.705 1.00 85.31 112 ILE A O 1
ATOM 889 N N . ASP A 1 113 ? 22.856 2.844 -30.114 1.00 86.44 113 ASP A N 1
ATOM 890 C CA . ASP A 1 113 ? 23.902 3.097 -29.127 1.00 86.44 113 ASP A CA 1
ATOM 891 C C . ASP A 1 113 ? 23.289 3.807 -27.915 1.00 86.44 113 ASP A C 1
ATOM 893 O O . ASP A 1 113 ? 22.564 4.798 -28.054 1.00 86.44 113 ASP A O 1
ATOM 897 N N . LEU A 1 114 ? 23.537 3.265 -26.727 1.00 86.81 114 LEU A N 1
ATOM 898 C CA . LEU A 1 114 ? 23.031 3.767 -25.455 1.00 86.81 114 LEU A CA 1
ATOM 899 C C . LEU A 1 114 ? 24.216 3.960 -24.515 1.00 86.81 114 LEU A C 1
ATOM 901 O O . LEU A 1 114 ? 25.080 3.091 -24.405 1.00 86.81 114 LEU A O 1
ATOM 905 N N . GLY A 1 115 ? 24.233 5.084 -23.804 1.00 90.62 115 GLY A N 1
ATOM 906 C CA . GLY A 1 115 ? 25.229 5.323 -22.773 1.00 90.62 115 GLY A CA 1
ATOM 907 C C . GLY A 1 115 ? 25.012 4.440 -21.542 1.00 90.62 115 GLY A C 1
ATOM 908 O O . GLY A 1 115 ? 23.948 3.860 -21.310 1.00 90.62 115 GLY A O 1
ATOM 909 N N . GLU A 1 116 ? 26.049 4.356 -20.710 1.00 89.50 116 GLU A N 1
ATOM 910 C CA . GLU A 1 116 ? 26.045 3.547 -19.485 1.00 89.50 116 GLU A CA 1
ATOM 911 C C . GLU A 1 116 ? 24.913 3.950 -18.520 1.00 89.50 116 GLU A C 1
ATOM 913 O O . GLU A 1 116 ? 24.290 3.096 -17.882 1.00 89.50 116 GLU A O 1
ATOM 918 N N . PHE A 1 117 ? 24.593 5.247 -18.456 1.00 93.06 117 PHE A N 1
ATOM 919 C CA . PHE A 1 117 ? 23.483 5.753 -17.652 1.00 93.06 117 PHE A CA 1
ATOM 920 C C . PHE A 1 117 ? 22.128 5.276 -18.184 1.00 93.06 117 PHE A C 1
ATOM 922 O O . PHE A 1 117 ? 21.309 4.788 -17.406 1.00 93.06 117 PHE A O 1
ATOM 929 N N . GLU A 1 118 ? 21.890 5.383 -19.491 1.00 89.88 118 GLU A N 1
ATOM 930 C CA . GLU A 1 118 ? 20.644 4.975 -20.140 1.00 89.88 118 GLU A CA 1
ATOM 931 C C . GLU A 1 118 ? 20.394 3.479 -19.953 1.00 89.88 118 GLU A C 1
ATOM 933 O O . GLU A 1 118 ? 19.287 3.078 -19.589 1.00 89.88 118 GLU A O 1
ATOM 938 N N . ILE A 1 119 ? 21.435 2.659 -20.118 1.00 88.94 119 ILE A N 1
ATOM 939 C CA . ILE A 1 119 ? 21.365 1.209 -19.908 1.00 88.94 119 ILE A CA 1
ATOM 940 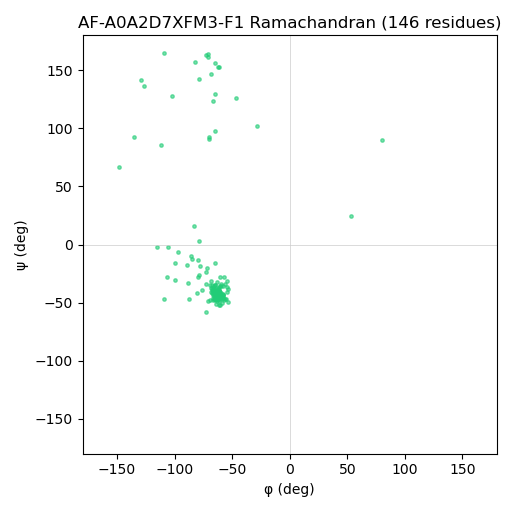C C . ILE A 1 119 ? 21.000 0.899 -18.456 1.00 88.94 119 ILE A C 1
ATOM 942 O O . ILE A 1 119 ? 20.088 0.108 -18.203 1.00 88.94 119 ILE A O 1
ATOM 946 N N . SER A 1 120 ? 21.677 1.534 -17.496 1.00 91.12 120 SER A N 1
ATOM 947 C CA . SER A 1 120 ? 21.425 1.334 -16.065 1.00 91.12 120 SER A CA 1
ATOM 948 C C . SER A 1 120 ? 20.008 1.764 -15.667 1.00 91.12 120 SER A C 1
ATOM 950 O O . SER A 1 120 ? 19.290 1.037 -14.968 1.00 91.12 120 SER A O 1
ATOM 952 N N . PHE A 1 121 ? 19.561 2.914 -16.172 1.00 91.88 121 PHE A N 1
ATOM 953 C CA . PHE A 1 121 ? 18.231 3.455 -15.919 1.00 91.88 121 PHE A CA 1
ATOM 954 C C . PHE A 1 121 ? 17.130 2.553 -16.491 1.00 91.88 121 PHE A C 1
ATOM 956 O O . PHE A 1 121 ? 16.225 2.146 -15.756 1.00 91.88 121 PHE A O 1
ATOM 963 N N . ILE A 1 122 ? 17.232 2.176 -17.772 1.00 89.75 122 ILE A N 1
ATOM 964 C CA . ILE A 1 122 ? 16.259 1.296 -18.434 1.00 89.75 122 ILE A CA 1
ATOM 965 C C . ILE A 1 122 ? 16.235 -0.076 -17.758 1.00 89.75 122 ILE A C 1
ATOM 967 O O . ILE A 1 122 ? 15.154 -0.581 -17.460 1.00 89.75 122 ILE A O 1
ATOM 971 N N . SER A 1 123 ? 17.399 -0.653 -17.445 1.00 86.38 123 SER A N 1
ATOM 972 C CA . SER A 1 123 ? 17.496 -1.961 -16.783 1.00 86.38 123 SER A CA 1
ATOM 973 C C . SER A 1 123 ? 16.846 -1.953 -15.398 1.00 86.38 123 SER A C 1
ATOM 975 O O . SER A 1 123 ? 16.128 -2.888 -15.042 1.00 86.38 123 SER A O 1
ATOM 977 N N . THR A 1 124 ? 17.033 -0.876 -14.628 1.00 90.94 124 THR A N 1
ATOM 978 C CA . THR A 1 124 ? 16.421 -0.720 -13.299 1.00 90.94 124 THR A CA 1
ATOM 979 C C . THR A 1 124 ? 14.899 -0.631 -13.392 1.00 90.94 124 THR A C 1
ATOM 981 O O . THR A 1 124 ? 14.189 -1.330 -12.663 1.00 90.94 124 THR A O 1
ATOM 984 N N . ILE A 1 125 ? 14.382 0.188 -14.314 1.00 89.25 125 ILE A N 1
ATOM 985 C CA . ILE A 1 125 ? 12.936 0.311 -14.542 1.00 89.25 125 ILE A CA 1
ATOM 986 C C . ILE A 1 125 ? 12.366 -1.022 -15.024 1.00 89.25 125 ILE A C 1
ATOM 988 O O . ILE A 1 125 ? 11.367 -1.493 -14.482 1.00 89.25 125 ILE A O 1
ATOM 992 N N . PHE A 1 126 ? 13.015 -1.667 -15.993 1.00 87.19 126 PHE A N 1
ATOM 993 C CA . PHE A 1 126 ? 12.593 -2.957 -16.524 1.00 87.19 126 PHE A CA 1
ATOM 994 C C . PHE A 1 126 ? 12.525 -4.031 -15.430 1.00 87.19 126 PHE A C 1
ATOM 996 O O . PHE A 1 126 ? 11.516 -4.732 -15.313 1.00 87.19 126 PHE A O 1
ATOM 1003 N N . GLY A 1 127 ? 13.546 -4.102 -14.571 1.00 86.12 127 GLY A N 1
ATOM 1004 C CA . GLY A 1 127 ? 13.577 -4.991 -13.412 1.00 86.12 127 GLY A CA 1
ATOM 1005 C C . GLY A 1 127 ? 12.411 -4.741 -12.453 1.00 86.12 127 GLY A C 1
ATOM 1006 O O . GLY A 1 127 ? 11.676 -5.675 -12.128 1.00 86.12 127 GLY A O 1
ATOM 1007 N N . ALA A 1 128 ? 12.174 -3.484 -12.061 1.00 87.19 128 ALA A N 1
ATOM 1008 C CA . ALA A 1 128 ? 11.066 -3.117 -11.175 1.00 87.19 128 ALA A CA 1
ATOM 1009 C C . ALA A 1 128 ? 9.689 -3.449 -11.780 1.00 87.19 128 ALA A C 1
ATOM 1011 O O . ALA A 1 128 ? 8.798 -3.939 -11.081 1.00 87.19 128 ALA A O 1
ATOM 1012 N N . MET A 1 129 ? 9.521 -3.224 -13.086 1.00 86.44 129 MET A N 1
ATOM 1013 C CA . MET A 1 129 ? 8.288 -3.544 -13.803 1.00 86.44 129 MET A CA 1
ATOM 1014 C C . MET A 1 129 ? 8.057 -5.056 -13.902 1.00 86.44 129 MET A C 1
ATOM 1016 O O . MET A 1 129 ? 6.930 -5.507 -13.701 1.00 86.44 129 MET A O 1
ATOM 1020 N N . SER A 1 130 ? 9.103 -5.853 -14.151 1.00 84.38 130 SER A N 1
ATOM 1021 C CA . SER A 1 130 ? 8.986 -7.310 -14.328 1.00 84.38 130 SER A CA 1
ATOM 1022 C C . SER A 1 130 ? 8.274 -8.005 -13.157 1.00 84.38 130 SER A C 1
ATOM 1024 O O . SER A 1 130 ? 7.433 -8.878 -13.368 1.00 84.38 130 SER A O 1
ATOM 1026 N N . ALA A 1 131 ? 8.496 -7.529 -11.926 1.00 84.25 131 ALA A N 1
ATOM 1027 C CA . ALA A 1 131 ? 7.872 -8.053 -10.711 1.00 84.25 131 ALA A CA 1
ATOM 1028 C C . ALA A 1 131 ? 6.341 -7.868 -10.656 1.00 84.25 131 ALA A C 1
ATOM 1030 O O . ALA A 1 131 ? 5.671 -8.483 -9.825 1.00 84.25 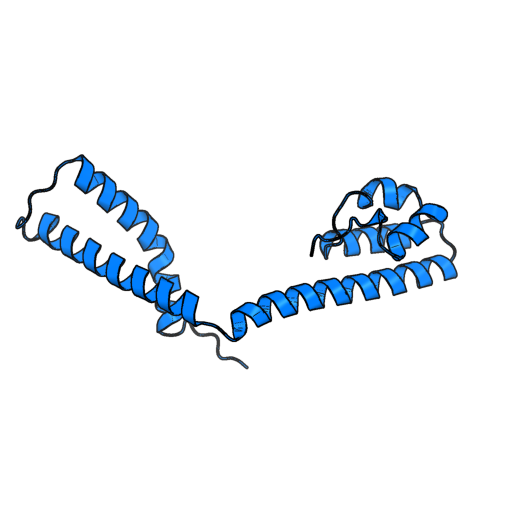131 ALA A O 1
ATOM 1031 N N . LYS A 1 132 ? 5.778 -7.004 -11.510 1.00 82.38 132 LYS A N 1
ATOM 1032 C CA . LYS A 1 132 ? 4.340 -6.705 -11.586 1.00 82.38 132 LYS A CA 1
ATOM 1033 C C . LYS A 1 132 ? 3.691 -7.125 -12.902 1.00 82.38 132 LYS A C 1
ATOM 1035 O O . LYS A 1 132 ? 2.471 -7.019 -13.006 1.00 82.38 132 LYS A O 1
ATOM 1040 N N . VAL A 1 133 ? 4.453 -7.659 -13.861 1.00 80.75 133 VAL A N 1
ATOM 1041 C CA . VAL A 1 133 ? 3.925 -8.092 -15.168 1.00 80.75 133 VAL A CA 1
ATOM 1042 C C . VAL A 1 133 ? 2.816 -9.129 -14.998 1.00 80.75 133 VAL A C 1
ATOM 1044 O O . VAL A 1 133 ? 1.738 -8.938 -15.549 1.00 80.75 133 VAL A O 1
ATOM 1047 N N . ASN A 1 134 ? 3.018 -10.157 -14.165 1.00 77.75 134 ASN A N 1
ATOM 1048 C CA . ASN A 1 134 ? 1.998 -11.188 -13.928 1.00 77.75 134 ASN A CA 1
ATOM 1049 C C . ASN A 1 134 ? 0.684 -10.593 -13.402 1.00 77.75 134 ASN A C 1
ATOM 1051 O O . ASN A 1 134 ? -0.378 -10.894 -13.925 1.00 77.75 134 ASN A O 1
ATOM 1055 N N . THR A 1 135 ? 0.751 -9.656 -12.451 1.00 79.94 135 THR A N 1
ATOM 1056 C CA . THR A 1 135 ? -0.437 -8.973 -11.913 1.00 79.94 135 THR A CA 1
ATOM 1057 C C . THR A 1 135 ? -1.198 -8.179 -12.981 1.00 79.94 135 THR A C 1
ATOM 1059 O O . THR A 1 135 ? -2.425 -8.114 -12.946 1.00 79.94 135 THR A O 1
ATOM 1062 N N . VAL A 1 136 ? -0.489 -7.563 -13.930 1.00 77.75 136 VAL A N 1
ATOM 1063 C CA . VAL A 1 136 ? -1.102 -6.803 -15.032 1.00 77.75 136 VAL A CA 1
ATOM 1064 C C . VAL A 1 136 ? -1.686 -7.737 -16.097 1.00 77.75 136 VAL A C 1
ATOM 1066 O O . VAL A 1 136 ? -2.780 -7.483 -16.597 1.00 77.75 136 VAL A O 1
ATOM 1069 N N . VAL A 1 137 ? -1.009 -8.845 -16.407 1.00 73.38 137 VAL A N 1
ATOM 1070 C CA . VAL A 1 137 ? -1.522 -9.891 -17.309 1.00 73.38 137 VAL A CA 1
ATOM 1071 C C . VAL A 1 137 ? -2.792 -10.516 -16.728 1.00 73.38 137 VAL A C 1
ATOM 1073 O O . VAL A 1 137 ? -3.807 -10.586 -17.419 1.00 73.38 137 VAL A O 1
ATOM 1076 N N . ASP A 1 138 ? -2.785 -10.865 -15.441 1.00 72.44 138 ASP A N 1
ATOM 1077 C CA . ASP A 1 138 ? -3.954 -11.389 -14.729 1.00 72.44 138 ASP A CA 1
ATOM 1078 C C . ASP A 1 138 ? -5.129 -10.403 -14.743 1.00 72.44 138 ASP A C 1
ATOM 1080 O O . ASP A 1 138 ? -6.289 -10.814 -14.810 1.00 72.44 138 ASP A O 1
ATOM 1084 N N . PHE A 1 139 ? -4.850 -9.098 -14.713 1.00 74.38 139 PHE A N 1
ATOM 1085 C CA . PHE A 1 139 ? -5.877 -8.067 -14.805 1.00 74.38 139 PHE A CA 1
ATOM 1086 C C . PHE A 1 139 ? -6.564 -8.028 -16.182 1.00 74.38 139 PHE A C 1
ATOM 1088 O O . PHE A 1 139 ? -7.784 -7.879 -16.245 1.00 74.38 139 PHE A O 1
ATOM 1095 N N . PHE A 1 140 ? -5.813 -8.170 -17.280 1.00 69.81 140 PHE A N 1
ATOM 1096 C CA . PHE A 1 140 ? -6.377 -8.131 -18.637 1.00 69.81 140 PHE A CA 1
ATOM 1097 C C . PHE A 1 140 ? -7.015 -9.442 -19.079 1.00 69.81 140 PHE A C 1
ATOM 1099 O O . PHE A 1 140 ? -8.064 -9.428 -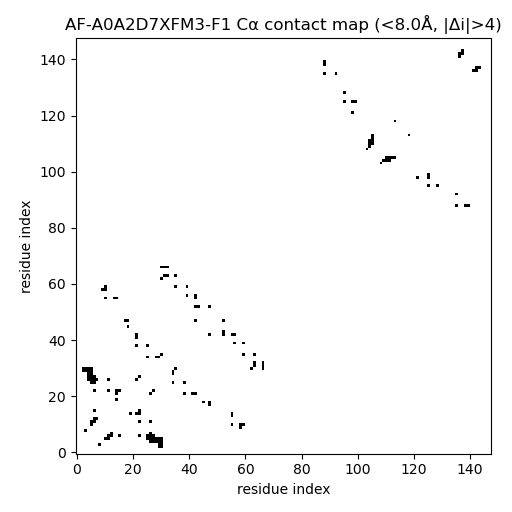19.722 1.00 69.81 140 PHE A O 1
ATOM 1106 N N . PHE A 1 141 ? -6.369 -10.561 -18.764 1.00 71.25 141 PHE A N 1
ATOM 1107 C CA . PHE A 1 141 ? -6.725 -11.873 -19.301 1.00 71.25 141 PHE A CA 1
ATOM 1108 C C . PHE A 1 141 ? -7.434 -12.764 -18.280 1.00 71.25 141 PHE A C 1
ATOM 1110 O O . PHE A 1 141 ? -7.885 -13.853 -18.626 1.00 71.25 141 PHE A O 1
ATOM 1117 N N . GLY A 1 142 ? -7.597 -12.276 -17.049 1.00 62.91 142 GLY A N 1
ATOM 1118 C CA . GLY A 1 142 ? -8.307 -12.969 -15.990 1.00 62.91 142 GLY A CA 1
ATOM 1119 C C . GLY A 1 142 ? -7.436 -14.027 -15.326 1.00 62.91 142 GLY A C 1
ATOM 1120 O O . GLY A 1 142 ? -7.477 -15.202 -15.683 1.00 62.91 142 GLY A O 1
ATOM 1121 N N . GLY A 1 143 ? -6.720 -13.624 -14.278 1.00 58.94 143 GLY A N 1
ATOM 1122 C CA . GLY A 1 143 ? -6.227 -14.550 -13.264 1.00 58.94 143 GLY A CA 1
ATOM 1123 C C . GLY A 1 143 ? -7.434 -15.151 -12.546 1.00 58.94 143 GLY A C 1
ATOM 1124 O O . GLY A 1 143 ? -8.049 -14.495 -11.711 1.00 58.94 143 GLY A O 1
ATOM 1125 N N . SER A 1 144 ? -7.836 -16.354 -12.956 1.00 51.91 144 SER A N 1
ATOM 1126 C CA . SER A 1 144 ? -8.980 -17.123 -12.455 1.00 51.91 144 SER A CA 1
ATOM 1127 C C . SER A 1 144 ? -9.349 -16.846 -10.985 1.00 51.91 144 SER A C 1
ATOM 1129 O O . SER A 1 144 ? -8.804 -17.449 -10.064 1.00 51.91 144 SER A O 1
ATOM 1131 N N . ALA A 1 145 ? -10.394 -16.052 -10.782 1.00 44.44 145 ALA A N 1
ATOM 1132 C CA . ALA A 1 145 ? -11.357 -16.271 -9.716 1.00 44.44 145 ALA A CA 1
ATOM 1133 C C . ALA A 1 145 ? -12.737 -16.071 -10.336 1.00 44.44 145 ALA A C 1
ATOM 1135 O O . ALA A 1 145 ? -13.238 -14.951 -10.456 1.00 44.44 145 ALA A O 1
ATOM 1136 N N . LYS A 1 146 ? -13.326 -17.178 -10.809 1.00 40.66 146 LYS A N 1
ATOM 1137 C CA . LYS A 1 146 ? -14.764 -17.235 -11.069 1.00 40.66 146 LYS A CA 1
ATOM 1138 C C . LYS A 1 146 ? -15.474 -16.6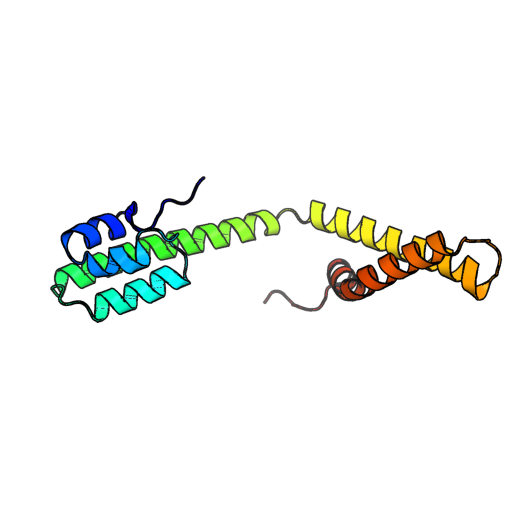46 -9.853 1.00 40.66 146 LYS A C 1
ATOM 1140 O O . LYS A 1 146 ? -15.230 -17.056 -8.723 1.00 40.66 146 LYS A O 1
ATOM 1145 N N . LYS A 1 147 ? -16.319 -15.660 -10.120 1.00 42.41 147 LYS A N 1
ATOM 1146 C CA . LYS A 1 147 ? -17.296 -15.137 -9.175 1.00 42.41 147 LYS A CA 1
ATOM 1147 C C . LYS A 1 147 ? -18.352 -16.239 -9.015 1.00 42.41 147 LYS A C 1
ATOM 1149 O O . LYS A 1 147 ? -19.225 -16.348 -9.872 1.00 42.41 147 LYS A O 1
ATOM 1154 N N . GLU A 1 148 ? -18.182 -17.114 -8.028 1.00 36.56 148 GLU A N 1
ATOM 1155 C CA . GLU A 1 148 ? -19.305 -17.873 -7.455 1.00 36.56 148 GLU A CA 1
ATOM 1156 C C . GLU A 1 148 ? -20.018 -17.005 -6.414 1.00 36.56 148 GLU A C 1
ATOM 1158 O O . GLU A 1 148 ? -19.317 -16.267 -5.678 1.00 36.56 148 GLU A O 1
#